Protein AF-A0A538PYP2-F1 (afdb_monomer_lite)

Radius of gyration: 33.6 Å; chains: 1; bounding box: 86×16×96 Å

pLDDT: mean 82.24, std 7.07, range [49.5, 93.62]

Foldseek 3Di:
DADDPVNLVVLVVVLVVLVVVVVVVVVVVVVVVVVVVVVVVVVVVVLVVLVVVLVVQVVVDPDPVSVVVSVVSVVVSVVVVVVVVVVVVVVVVVVVVVVVVSVVSVVVSVVSVVVSVVNVVVVVVVVVVVVVVVVVVVVVVPDDDD

Sequence (146 aa):
MTIKPRTVRALKEARTRLRDAAAAAHSTASAQSDRSARELEVEHESLEAALDAATGMLEAARSVHELDQVAAATGANRLLVDDAIERHATAAAETETAAGQLRERTRQLRTAERLVDRVERHRARRESRAEQRRTDDLVARRRPCG

Structure (mmCIF, N/CA/C/O backbone):
data_AF-A0A538PYP2-F1
#
_entry.id   AF-A0A538PYP2-F1
#
loop_
_atom_site.group_PDB
_atom_site.id
_atom_site.type_symbol
_atom_site.label_atom_id
_atom_site.label_alt_id
_atom_site.label_comp_id
_atom_site.label_asym_id
_atom_site.label_entity_id
_atom_site.label_seq_id
_atom_site.pdbx_PDB_ins_code
_atom_site.Cartn_x
_atom_site.Cartn_y
_atom_site.Cartn_z
_atom_site.occupancy
_atom_site.B_iso_or_equiv
_atom_site.auth_seq_id
_atom_site.auth_comp_id
_atom_site.auth_asym_id
_atom_site.auth_atom_id
_atom_site.pdbx_PDB_model_num
ATOM 1 N N . MET A 1 1 ? 18.165 -6.385 -38.938 1.00 49.50 1 MET A N 1
ATOM 2 C CA . MET A 1 1 ? 17.075 -5.434 -38.621 1.00 49.50 1 MET A CA 1
ATOM 3 C C . MET A 1 1 ? 17.637 -4.257 -37.819 1.00 49.50 1 MET A C 1
ATOM 5 O O . MET A 1 1 ? 18.439 -4.484 -36.921 1.00 49.50 1 MET A O 1
ATOM 9 N N . THR A 1 2 ? 17.294 -3.015 -38.167 1.00 59.44 2 THR A N 1
ATOM 10 C CA . THR A 1 2 ? 17.801 -1.780 -37.534 1.00 59.44 2 THR A CA 1
ATOM 11 C C . THR A 1 2 ? 16.716 -1.218 -36.616 1.00 59.44 2 THR A C 1
ATOM 13 O O . THR A 1 2 ? 15.652 -0.860 -37.112 1.00 59.44 2 THR A O 1
ATOM 16 N N . ILE A 1 3 ? 16.946 -1.143 -35.302 1.00 68.31 3 ILE A N 1
ATOM 17 C CA . ILE A 1 3 ? 15.977 -0.534 -34.374 1.00 68.31 3 ILE A CA 1
ATOM 18 C C . ILE A 1 3 ? 15.976 0.982 -34.605 1.00 68.31 3 ILE A C 1
ATOM 20 O O . ILE A 1 3 ? 17.033 1.613 -34.594 1.00 68.31 3 ILE A O 1
ATOM 24 N N . LYS A 1 4 ? 14.800 1.561 -34.870 1.00 79.38 4 LYS A N 1
ATOM 25 C CA . LYS A 1 4 ? 14.660 2.982 -35.222 1.00 79.38 4 LYS A CA 1
ATOM 26 C C . LYS A 1 4 ? 14.954 3.871 -33.995 1.00 79.38 4 LYS A C 1
ATOM 28 O O . LYS A 1 4 ? 14.436 3.577 -32.918 1.00 79.38 4 LYS A O 1
ATOM 33 N N . PRO A 1 5 ? 15.686 4.997 -34.132 1.00 77.38 5 PRO A N 1
ATOM 34 C CA . PRO A 1 5 ? 15.985 5.911 -33.019 1.00 77.38 5 PRO A CA 1
ATOM 35 C C . PRO A 1 5 ? 14.747 6.412 -32.258 1.00 77.38 5 PRO A C 1
ATOM 37 O O . PRO A 1 5 ? 14.777 6.527 -31.034 1.00 77.38 5 PRO A O 1
ATOM 40 N N . ARG A 1 6 ? 13.630 6.636 -32.968 1.00 80.12 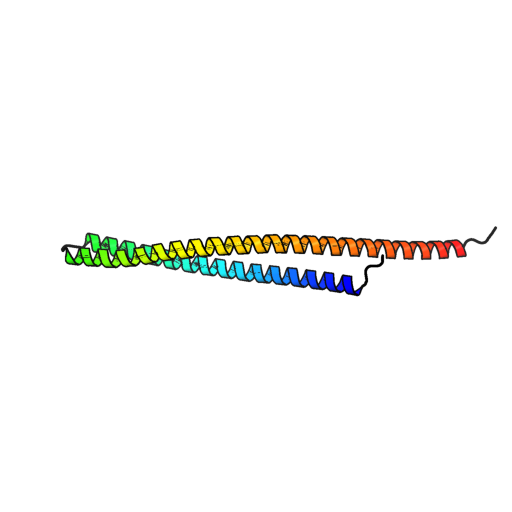6 ARG A N 1
ATOM 41 C 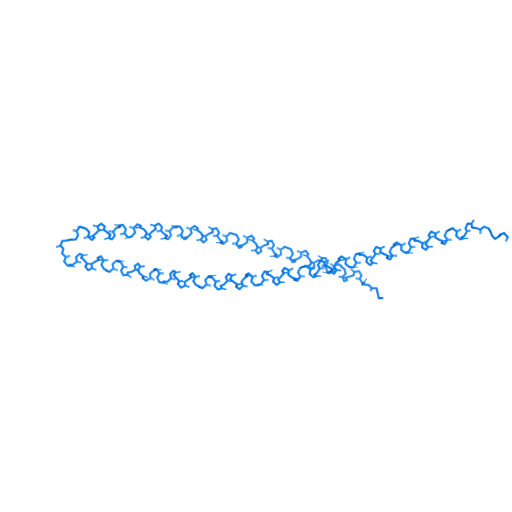CA . ARG A 1 6 ? 12.339 7.024 -32.366 1.00 80.12 6 ARG A CA 1
ATOM 42 C C . ARG A 1 6 ? 11.825 5.973 -31.377 1.00 80.12 6 ARG A C 1
ATOM 44 O O . ARG A 1 6 ? 11.334 6.331 -30.316 1.00 80.12 6 ARG A O 1
ATOM 51 N N . THR A 1 7 ? 12.000 4.689 -31.690 1.00 77.06 7 THR A N 1
ATOM 52 C CA . THR A 1 7 ? 11.600 3.573 -30.823 1.00 77.06 7 THR A CA 1
ATOM 53 C C . THR A 1 7 ? 12.431 3.537 -29.543 1.00 77.06 7 THR A C 1
ATOM 55 O O . THR A 1 7 ? 11.891 3.301 -28.473 1.00 77.06 7 THR A O 1
ATOM 58 N N . VAL A 1 8 ? 13.732 3.833 -29.629 1.00 78.19 8 VAL A N 1
ATOM 59 C CA . VAL A 1 8 ? 14.624 3.884 -28.457 1.00 78.19 8 VAL A CA 1
ATOM 60 C C . VAL A 1 8 ? 14.245 5.026 -27.519 1.00 78.19 8 VAL A C 1
ATOM 62 O O . VAL A 1 8 ? 14.174 4.832 -26.308 1.00 78.19 8 VAL A O 1
ATOM 65 N N . ARG A 1 9 ? 13.969 6.210 -28.079 1.00 81.94 9 ARG A N 1
ATOM 66 C CA . ARG A 1 9 ? 13.513 7.371 -27.309 1.00 81.94 9 ARG A CA 1
ATOM 67 C C . ARG A 1 9 ? 12.188 7.083 -26.599 1.00 81.94 9 ARG A C 1
ATOM 69 O O . ARG A 1 9 ? 12.110 7.287 -25.394 1.00 81.94 9 ARG A O 1
ATOM 76 N N . ALA A 1 10 ? 11.212 6.519 -27.313 1.00 79.62 10 ALA A N 1
ATOM 77 C CA . ALA A 1 10 ? 9.926 6.129 -26.735 1.00 79.62 10 ALA A CA 1
ATOM 78 C C . ALA A 1 10 ? 10.083 5.120 -25.580 1.00 79.62 10 ALA A C 1
ATOM 80 O O . ALA A 1 10 ? 9.398 5.226 -24.569 1.00 79.62 10 ALA A O 1
ATOM 81 N N . LEU A 1 11 ? 11.025 4.176 -25.691 1.00 79.81 11 LEU A N 1
ATOM 82 C CA . LEU A 1 11 ? 11.282 3.175 -24.651 1.00 79.81 11 LEU A CA 1
ATOM 83 C C . LEU A 1 11 ? 11.927 3.791 -23.396 1.00 79.81 11 LEU A C 1
ATOM 85 O O . LEU A 1 11 ? 11.570 3.428 -22.277 1.00 79.81 11 LEU A O 1
ATOM 89 N N . LYS A 1 12 ? 12.831 4.767 -23.566 1.00 83.12 12 LYS A N 1
ATOM 90 C CA . LYS A 1 12 ? 13.409 5.530 -22.445 1.00 83.12 12 LYS A CA 1
ATOM 91 C C . LYS A 1 12 ? 12.364 6.411 -21.759 1.00 83.12 12 LYS A C 1
ATOM 93 O O . LYS A 1 12 ? 12.305 6.412 -20.535 1.00 83.12 12 LYS A O 1
ATOM 98 N N . GLU A 1 13 ? 11.522 7.096 -22.531 1.00 85.81 13 GLU A N 1
ATOM 99 C CA . GLU A 1 13 ? 10.411 7.900 -22.002 1.00 85.81 13 GLU A CA 1
ATOM 100 C C . GLU A 1 13 ? 9.408 7.030 -21.229 1.00 85.81 13 GLU A C 1
ATOM 102 O O . GLU A 1 13 ? 9.026 7.382 -20.115 1.00 85.81 13 GLU A O 1
ATOM 107 N N . ALA A 1 14 ? 9.041 5.858 -21.759 1.00 80.12 14 ALA A N 1
ATOM 108 C CA . ALA A 1 14 ? 8.180 4.903 -21.062 1.00 80.12 14 ALA A CA 1
ATOM 109 C C . ALA A 1 14 ? 8.801 4.415 -19.741 1.00 80.12 14 ALA A C 1
ATOM 111 O O . ALA A 1 14 ? 8.108 4.344 -18.730 1.00 80.12 14 ALA A O 1
ATOM 112 N N . ARG A 1 15 ? 10.114 4.137 -19.717 1.00 82.50 15 ARG A N 1
ATOM 113 C CA . ARG A 1 15 ? 10.833 3.754 -18.491 1.00 82.50 15 ARG A CA 1
ATOM 114 C C . ARG A 1 15 ? 10.784 4.853 -17.432 1.00 82.50 15 ARG A C 1
ATOM 116 O O . ARG A 1 15 ? 10.527 4.549 -16.272 1.00 82.50 15 ARG A O 1
ATOM 123 N N . THR A 1 16 ? 11.043 6.103 -17.814 1.00 87.00 16 THR A N 1
ATOM 124 C CA . THR A 1 16 ? 10.981 7.237 -16.882 1.00 87.00 16 THR A CA 1
ATOM 125 C C . THR A 1 16 ? 9.572 7.383 -16.314 1.00 87.00 16 THR A C 1
ATOM 127 O O . THR A 1 16 ? 9.415 7.350 -15.101 1.00 87.00 16 THR A O 1
ATOM 130 N N . ARG A 1 17 ? 8.537 7.367 -17.168 1.00 84.88 17 ARG A N 1
ATOM 131 C CA . ARG A 1 17 ? 7.134 7.429 -16.720 1.00 84.88 17 ARG A CA 1
ATOM 132 C C . ARG A 1 17 ? 6.762 6.304 -15.754 1.00 84.88 17 ARG A C 1
ATOM 134 O O . ARG A 1 17 ? 6.063 6.551 -14.781 1.00 84.88 17 ARG A O 1
ATOM 141 N N . LEU A 1 18 ? 7.222 5.075 -16.005 1.00 82.31 18 LEU A N 1
ATOM 142 C CA . LEU A 1 18 ? 6.969 3.943 -15.107 1.00 82.31 18 LEU A CA 1
ATOM 143 C C . LEU A 1 18 ? 7.651 4.117 -13.744 1.00 82.31 18 LEU A C 1
ATOM 145 O O . LEU A 1 18 ? 7.070 3.735 -12.731 1.00 82.31 18 LEU A O 1
ATOM 149 N N . ARG A 1 19 ? 8.858 4.693 -13.702 1.00 84.12 19 ARG A N 1
ATOM 150 C CA . ARG A 1 19 ? 9.565 4.981 -12.445 1.00 84.12 19 ARG A CA 1
ATOM 151 C C . ARG A 1 19 ? 8.898 6.102 -11.662 1.00 84.12 19 ARG A C 1
ATOM 153 O O . ARG A 1 19 ? 8.693 5.937 -10.465 1.00 84.12 19 ARG A O 1
ATOM 160 N N . ASP A 1 20 ? 8.502 7.175 -12.335 1.00 86.88 20 ASP A N 1
ATOM 161 C CA . ASP A 1 20 ? 7.805 8.298 -11.702 1.00 86.88 20 ASP A CA 1
ATOM 162 C C . ASP A 1 20 ? 6.451 7.846 -11.139 1.00 86.88 20 ASP A C 1
ATOM 164 O O . ASP A 1 20 ? 6.121 8.136 -9.992 1.00 86.88 20 ASP A O 1
ATOM 168 N N . ALA A 1 21 ? 5.702 7.042 -11.903 1.00 81.44 21 ALA A N 1
ATOM 169 C CA . ALA A 1 21 ? 4.448 6.455 -11.442 1.00 81.44 21 ALA A CA 1
ATOM 170 C C . ALA A 1 21 ? 4.645 5.509 -10.244 1.00 81.44 21 ALA A C 1
ATOM 172 O O . ALA A 1 21 ? 3.813 5.490 -9.340 1.00 81.44 21 ALA A O 1
ATOM 173 N N . ALA A 1 22 ? 5.735 4.734 -10.215 1.00 78.12 22 ALA A N 1
ATOM 174 C CA . ALA A 1 22 ? 6.060 3.872 -9.080 1.00 78.12 22 ALA A CA 1
ATOM 175 C C . ALA A 1 22 ? 6.446 4.681 -7.830 1.00 78.12 22 ALA A C 1
ATOM 177 O O . ALA A 1 22 ? 5.984 4.360 -6.738 1.00 78.12 22 ALA A O 1
ATOM 178 N N . ALA A 1 23 ? 7.243 5.742 -7.986 1.00 82.06 23 ALA A N 1
ATOM 179 C CA . ALA A 1 23 ? 7.633 6.625 -6.888 1.00 82.06 23 ALA A CA 1
ATOM 180 C C . ALA A 1 23 ? 6.424 7.368 -6.296 1.00 82.06 23 ALA A C 1
ATOM 182 O O . ALA A 1 23 ? 6.261 7.399 -5.077 1.00 82.06 23 ALA A O 1
ATOM 183 N N . ALA A 1 24 ? 5.542 7.895 -7.152 1.00 82.88 24 ALA A N 1
ATOM 184 C CA . ALA A 1 24 ? 4.298 8.527 -6.724 1.00 82.88 24 ALA A CA 1
ATOM 185 C C . ALA A 1 24 ? 3.393 7.536 -5.977 1.00 82.88 24 ALA A C 1
ATOM 187 O O . ALA A 1 24 ? 2.955 7.828 -4.869 1.00 82.88 24 ALA A O 1
ATOM 188 N N . ALA A 1 25 ? 3.185 6.335 -6.532 1.00 77.94 25 ALA A N 1
ATOM 189 C CA . ALA A 1 25 ? 2.376 5.301 -5.889 1.00 77.94 25 ALA A CA 1
ATOM 190 C C . ALA A 1 25 ? 2.933 4.891 -4.516 1.00 77.94 25 ALA A C 1
ATOM 192 O O . ALA A 1 25 ? 2.166 4.747 -3.569 1.00 77.94 25 ALA A O 1
ATOM 193 N N . HIS A 1 26 ? 4.256 4.750 -4.390 1.00 81.00 26 HIS A N 1
ATOM 194 C CA . HIS A 1 26 ? 4.896 4.457 -3.108 1.00 81.00 26 HIS A CA 1
ATOM 195 C C . HIS A 1 26 ? 4.690 5.593 -2.101 1.00 81.00 26 HIS A C 1
ATOM 197 O O . HIS A 1 26 ? 4.301 5.340 -0.968 1.00 81.00 26 HIS A O 1
ATOM 203 N N . SER A 1 27 ? 4.914 6.848 -2.504 1.00 79.25 27 SER A N 1
ATOM 204 C CA . SER A 1 27 ? 4.729 8.004 -1.620 1.00 79.25 27 SER A CA 1
ATOM 205 C C . SER A 1 27 ? 3.286 8.129 -1.124 1.00 79.25 27 SER A C 1
ATOM 207 O O . SER A 1 27 ? 3.077 8.351 0.067 1.00 79.25 27 SER A O 1
ATOM 209 N N . THR A 1 28 ? 2.297 7.935 -2.002 1.00 80.44 28 THR A N 1
ATOM 210 C CA . THR A 1 28 ? 0.880 7.939 -1.618 1.00 80.44 28 THR A CA 1
ATOM 211 C C . THR A 1 28 ? 0.550 6.790 -0.670 1.00 80.44 28 THR A C 1
ATOM 213 O O . THR A 1 28 ? -0.109 7.022 0.338 1.00 80.44 28 THR A O 1
ATOM 216 N N . ALA A 1 29 ? 1.041 5.578 -0.951 1.00 75.56 29 ALA A N 1
ATOM 217 C CA . ALA A 1 29 ? 0.809 4.415 -0.099 1.00 75.56 29 ALA A CA 1
ATOM 218 C C . ALA A 1 29 ? 1.418 4.594 1.301 1.00 75.56 29 ALA A C 1
ATOM 220 O O . ALA A 1 29 ? 0.739 4.331 2.288 1.00 75.56 29 ALA A O 1
ATOM 221 N N . SER A 1 30 ? 2.651 5.105 1.406 1.00 75.62 30 SER A N 1
ATOM 222 C CA . SER A 1 30 ? 3.276 5.410 2.702 1.00 75.62 30 SER A CA 1
ATOM 223 C C . SER A 1 30 ? 2.483 6.465 3.478 1.00 75.62 30 SER A C 1
ATOM 225 O O . SER A 1 30 ? 2.135 6.238 4.629 1.00 75.62 30 SER A O 1
ATOM 227 N N . ALA A 1 31 ? 2.105 7.576 2.836 1.00 79.69 31 ALA A N 1
ATOM 228 C CA . ALA A 1 31 ? 1.325 8.630 3.491 1.00 79.69 31 ALA A CA 1
ATOM 229 C C . ALA A 1 31 ? -0.090 8.180 3.898 1.00 79.69 31 ALA A C 1
ATOM 231 O O . ALA A 1 31 ? -0.681 8.727 4.828 1.00 79.69 31 ALA A O 1
ATOM 232 N N . GLN A 1 32 ? -0.679 7.224 3.178 1.00 78.19 32 GLN A N 1
ATOM 233 C CA . GLN A 1 32 ? -1.949 6.614 3.562 1.00 78.19 32 GLN A CA 1
ATOM 234 C C . GLN A 1 32 ? -1.762 5.662 4.745 1.00 78.19 32 GLN A C 1
ATOM 236 O O . GLN A 1 32 ? -2.506 5.777 5.708 1.00 78.19 32 GLN A O 1
ATOM 241 N N . SER A 1 33 ? -0.726 4.818 4.722 1.00 74.81 33 SER A N 1
ATOM 242 C CA . SER A 1 33 ? -0.380 3.926 5.833 1.00 74.81 33 SER A CA 1
ATOM 243 C C . SER A 1 33 ? -0.143 4.692 7.135 1.00 74.81 33 SER A C 1
ATOM 245 O O . SER A 1 33 ? -0.674 4.303 8.168 1.00 74.81 33 SER A O 1
ATOM 247 N N . ASP A 1 34 ? 0.604 5.799 7.089 1.00 79.44 34 ASP A N 1
ATOM 248 C CA . ASP A 1 34 ? 0.885 6.616 8.276 1.00 79.44 34 ASP A CA 1
ATOM 249 C C . ASP A 1 34 ? -0.382 7.274 8.841 1.00 79.44 34 ASP A C 1
ATOM 251 O O . ASP A 1 34 ? -0.528 7.406 10.054 1.00 79.44 34 ASP A O 1
ATOM 255 N N . ARG A 1 35 ? -1.307 7.702 7.969 1.00 81.94 35 ARG A N 1
ATOM 256 C CA . ARG A 1 35 ? -2.597 8.267 8.394 1.00 81.94 35 ARG A CA 1
ATOM 257 C C . ARG A 1 35 ? -3.485 7.205 9.023 1.00 81.94 35 ARG A C 1
ATOM 259 O O . ARG A 1 35 ? -3.951 7.414 10.134 1.00 81.94 35 ARG A O 1
ATOM 266 N N . SER A 1 36 ? -3.639 6.061 8.362 1.00 77.81 36 SER A N 1
ATOM 267 C CA . SER A 1 36 ? -4.443 4.954 8.877 1.00 77.81 36 SER A CA 1
ATOM 268 C C . SER A 1 36 ? -3.894 4.405 10.194 1.00 77.81 36 SER A C 1
ATOM 270 O O . SER A 1 36 ? -4.674 4.068 11.073 1.00 77.81 36 SER A O 1
ATOM 272 N N . ALA A 1 37 ? -2.569 4.367 10.376 1.00 76.31 37 ALA A N 1
ATOM 273 C CA . ALA A 1 37 ? -1.964 3.970 11.647 1.00 76.31 37 ALA A CA 1
ATOM 274 C C . ALA A 1 37 ? -2.350 4.919 12.795 1.00 76.31 37 ALA A C 1
ATOM 276 O O . ALA A 1 37 ? -2.698 4.454 13.874 1.00 76.31 37 ALA A O 1
ATOM 277 N N . ARG A 1 38 ? -2.344 6.237 12.551 1.00 82.69 38 ARG A N 1
ATOM 278 C CA . ARG A 1 38 ? -2.764 7.236 13.549 1.00 82.69 38 ARG A CA 1
ATOM 279 C C . ARG A 1 38 ? -4.260 7.189 13.831 1.00 82.69 38 ARG A C 1
ATOM 281 O O . ARG A 1 38 ? -4.661 7.316 14.977 1.00 82.69 38 ARG A O 1
ATOM 288 N N . GLU A 1 39 ? -5.079 7.038 12.794 1.00 82.19 39 GLU A N 1
ATOM 289 C CA . GLU A 1 39 ? -6.532 6.896 12.943 1.00 82.19 39 GLU A CA 1
ATOM 290 C C . GLU A 1 39 ? -6.867 5.673 13.807 1.00 82.19 39 GLU A C 1
ATOM 292 O O . GLU A 1 39 ? -7.675 5.780 14.723 1.00 82.19 39 GLU A O 1
ATOM 297 N N . LEU A 1 40 ? -6.171 4.553 13.588 1.00 82.12 40 LEU A N 1
ATOM 298 C CA . LEU A 1 40 ? -6.342 3.329 14.369 1.00 82.12 40 LEU A CA 1
ATOM 299 C C . LEU A 1 40 ? -5.883 3.480 15.826 1.00 82.12 40 LEU A C 1
ATOM 301 O O . LEU A 1 40 ? -6.543 2.965 16.722 1.00 82.12 40 LEU A O 1
ATOM 305 N N . GLU A 1 41 ? -4.782 4.190 16.076 1.00 83.12 41 GLU A N 1
ATOM 306 C CA . GLU A 1 41 ? -4.316 4.495 17.436 1.00 83.12 41 GLU A CA 1
ATOM 307 C C . GLU A 1 41 ? -5.351 5.337 18.202 1.00 83.12 41 GLU A C 1
ATOM 309 O O . GLU A 1 41 ? -5.723 4.991 19.320 1.00 83.12 41 GLU A O 1
ATOM 314 N N . VAL A 1 42 ? -5.914 6.367 17.560 1.00 87.19 42 VAL A N 1
ATOM 315 C CA . VAL A 1 42 ? -6.974 7.207 18.145 1.00 87.19 42 VAL A CA 1
ATOM 316 C C . VAL A 1 42 ? -8.259 6.412 18.405 1.00 87.19 42 VAL A C 1
ATOM 318 O O . VAL A 1 42 ? -8.880 6.567 19.457 1.00 87.19 42 VAL A O 1
ATOM 321 N N . GLU A 1 43 ? -8.678 5.560 17.465 1.00 83.56 43 GLU A N 1
ATOM 322 C CA . GLU A 1 43 ? -9.849 4.694 17.654 1.00 83.56 43 GLU A CA 1
ATOM 323 C C . GLU A 1 43 ? -9.631 3.699 18.803 1.00 83.56 43 GLU A C 1
ATOM 325 O O . GLU A 1 43 ? -10.540 3.487 19.606 1.00 83.56 43 GLU A O 1
ATOM 330 N N . HIS A 1 44 ? -8.424 3.138 18.925 1.00 84.75 44 HIS A N 1
ATOM 331 C CA . HIS A 1 44 ? -8.060 2.230 20.011 1.00 84.75 44 HIS A CA 1
ATOM 332 C C . HIS A 1 44 ? -8.124 2.921 21.376 1.00 84.75 44 HIS A C 1
ATOM 334 O O . HIS A 1 44 ? -8.812 2.430 22.269 1.00 84.75 44 HIS A O 1
ATOM 340 N N . GLU A 1 45 ? -7.489 4.088 21.521 1.00 88.31 45 GLU A N 1
ATOM 341 C CA . GLU A 1 45 ? -7.541 4.888 22.752 1.00 88.31 45 GLU A CA 1
ATOM 342 C C . GLU A 1 45 ? -8.985 5.249 23.131 1.00 88.31 45 GLU A C 1
ATOM 344 O O . GLU A 1 45 ? -9.383 5.153 24.295 1.00 88.31 45 GLU A O 1
ATOM 349 N N . SER A 1 46 ? -9.807 5.625 22.145 1.00 86.38 46 SER A N 1
ATOM 350 C CA . SER A 1 46 ? -11.221 5.929 22.373 1.00 86.38 46 SER A CA 1
ATOM 351 C C . SER A 1 46 ? -12.008 4.708 22.853 1.00 86.38 46 SER A C 1
ATOM 353 O O . SER A 1 46 ? -12.931 4.856 23.658 1.00 86.38 46 SER A O 1
ATOM 355 N N . LEU A 1 47 ? -11.693 3.517 22.342 1.00 85.38 47 LEU A N 1
ATOM 356 C CA . LEU A 1 47 ? -12.390 2.284 22.692 1.00 85.38 47 LEU A CA 1
ATOM 357 C C . LEU A 1 47 ? -11.974 1.781 24.078 1.00 85.38 47 LEU A C 1
ATOM 359 O O . LEU A 1 47 ? -12.838 1.379 24.855 1.00 85.38 47 LEU A O 1
ATOM 363 N N . GLU A 1 48 ? -10.689 1.883 24.420 1.00 89.00 48 GLU A N 1
ATOM 364 C CA . GLU A 1 48 ? -10.186 1.623 25.774 1.00 89.00 48 GLU A CA 1
ATOM 365 C C . GLU A 1 48 ? -10.843 2.554 26.795 1.00 89.00 48 GLU A C 1
ATOM 367 O O . GLU A 1 48 ? -11.436 2.080 27.763 1.00 89.00 48 GLU A O 1
ATOM 372 N N . ALA A 1 49 ? -10.862 3.865 26.533 1.00 88.94 49 ALA A N 1
ATOM 373 C CA . ALA A 1 49 ? -11.512 4.831 27.418 1.00 88.94 49 ALA A CA 1
ATOM 374 C C . ALA A 1 49 ? -13.012 4.538 27.605 1.00 88.94 49 ALA A C 1
ATOM 376 O O . ALA A 1 49 ? -13.552 4.685 28.705 1.00 88.94 49 ALA A O 1
ATOM 377 N N . ALA A 1 50 ? -13.701 4.100 26.546 1.00 86.25 50 ALA 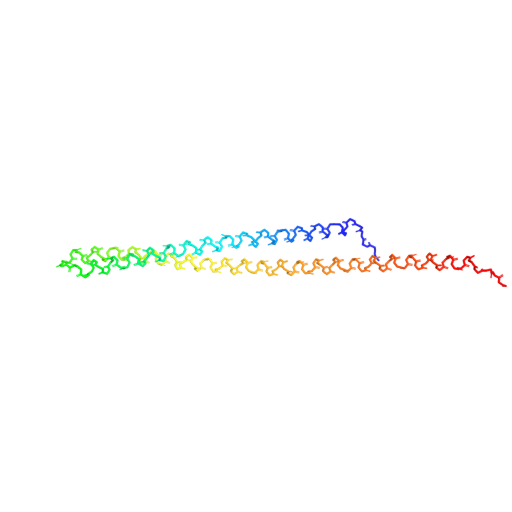A N 1
ATOM 378 C CA . ALA A 1 50 ? -15.107 3.720 26.623 1.00 86.25 50 ALA A CA 1
ATOM 379 C C . ALA A 1 50 ? -15.329 2.432 27.439 1.00 86.25 50 ALA A C 1
ATOM 381 O O . ALA A 1 50 ? -16.326 2.334 28.159 1.00 86.25 50 ALA A O 1
ATOM 382 N N . LEU A 1 51 ? -14.418 1.455 27.354 1.00 86.62 51 LEU A N 1
ATOM 383 C CA . LEU A 1 51 ? -14.459 0.231 28.161 1.00 86.62 51 LEU A CA 1
ATOM 384 C C . LEU A 1 51 ? -14.163 0.510 29.638 1.00 86.62 51 LEU A C 1
ATOM 386 O O . LEU A 1 51 ? -14.871 -0.011 30.502 1.00 86.62 51 LEU A O 1
ATOM 390 N N . ASP A 1 52 ? -13.188 1.365 29.934 1.00 90.88 52 ASP A N 1
ATOM 391 C CA . ASP A 1 52 ? -12.876 1.790 31.300 1.00 90.88 52 ASP A CA 1
ATOM 392 C C . ASP A 1 52 ? -14.060 2.536 31.925 1.00 90.88 52 ASP A C 1
ATOM 394 O O . ASP A 1 52 ? -14.476 2.235 33.047 1.00 90.88 52 ASP A O 1
ATOM 398 N N . ALA A 1 53 ? -14.676 3.454 31.173 1.00 86.94 53 ALA A N 1
ATOM 399 C CA . ALA A 1 53 ? -15.874 4.162 31.611 1.00 86.94 53 ALA A CA 1
ATOM 400 C C . ALA A 1 53 ? -17.046 3.201 31.866 1.00 86.94 53 ALA A C 1
ATOM 402 O O . ALA A 1 53 ? -17.703 3.292 32.904 1.00 86.94 53 ALA A O 1
ATOM 403 N N . ALA A 1 54 ? -17.286 2.247 30.960 1.00 85.81 54 ALA A N 1
ATOM 404 C CA . ALA A 1 54 ? -18.324 1.234 31.137 1.00 85.81 54 ALA A CA 1
ATOM 405 C C . ALA A 1 54 ? -18.059 0.347 32.364 1.00 85.81 54 ALA A C 1
ATOM 407 O O . ALA A 1 54 ? -18.996 0.024 33.094 1.00 85.81 54 ALA A O 1
ATOM 408 N N . THR A 1 55 ? -16.796 0.002 32.624 1.00 89.44 55 THR A N 1
ATOM 409 C CA . THR A 1 55 ? -16.381 -0.768 33.805 1.00 89.44 55 THR A CA 1
ATOM 410 C C . THR A 1 55 ? -16.654 0.017 35.085 1.00 89.44 55 THR A C 1
ATOM 412 O O . THR A 1 55 ? -17.318 -0.496 35.984 1.00 89.44 55 THR A O 1
ATOM 415 N N . GLY A 1 56 ? -16.258 1.292 35.140 1.00 88.69 56 GLY A N 1
ATOM 416 C CA . GLY A 1 56 ? -16.544 2.158 36.287 1.00 88.69 56 GLY A CA 1
ATOM 417 C C . GLY A 1 56 ? -18.045 2.354 36.533 1.00 88.69 56 GLY A C 1
ATOM 418 O O . GLY A 1 56 ? -18.501 2.320 37.676 1.00 88.69 56 GLY A O 1
ATOM 419 N N . MET A 1 57 ? -18.843 2.498 35.469 1.00 86.44 57 MET A N 1
ATOM 420 C CA . MET A 1 57 ? -20.305 2.566 35.580 1.00 86.44 57 MET A CA 1
ATOM 421 C C . MET A 1 57 ? -20.909 1.253 36.093 1.00 86.44 57 MET A C 1
ATOM 423 O O . MET A 1 57 ? -21.824 1.288 36.914 1.00 86.44 57 MET A O 1
ATOM 427 N N . LEU A 1 58 ? -20.395 0.105 35.643 1.00 88.94 58 LEU A N 1
ATOM 428 C CA . LEU A 1 58 ? -20.836 -1.213 36.097 1.00 88.94 58 LEU A CA 1
ATOM 429 C C . LEU A 1 58 ? -20.554 -1.413 37.594 1.00 88.94 58 LEU A C 1
ATOM 431 O O . LEU A 1 58 ? -21.417 -1.900 38.322 1.00 88.94 58 LEU A O 1
ATOM 435 N N . GLU A 1 59 ? -19.373 -1.012 38.065 1.00 90.56 59 GLU A N 1
ATOM 436 C CA . GLU A 1 59 ? -18.989 -1.093 39.481 1.00 90.56 59 GLU A CA 1
ATOM 437 C C . GLU A 1 59 ? -19.840 -0.179 40.377 1.00 90.56 59 GLU A C 1
ATOM 439 O O . GLU A 1 59 ? -20.150 -0.525 41.523 1.00 90.56 59 GLU A O 1
ATOM 444 N N . ALA A 1 60 ? -20.231 0.986 39.856 1.00 89.31 60 ALA A N 1
ATOM 445 C CA . ALA A 1 60 ? -21.057 1.957 40.564 1.00 89.31 60 ALA A CA 1
ATOM 446 C C . ALA A 1 60 ? -22.559 1.626 40.535 1.00 89.31 60 ALA A C 1
ATOM 448 O O . ALA A 1 60 ? -23.297 2.144 41.376 1.00 89.31 60 ALA A O 1
ATOM 449 N N . ALA A 1 61 ? -23.015 0.780 39.605 1.00 88.25 61 ALA A N 1
ATOM 450 C CA . ALA A 1 61 ? -24.428 0.483 39.409 1.00 88.25 61 ALA A CA 1
ATOM 451 C C . ALA A 1 61 ? -25.060 -0.141 40.665 1.00 88.25 61 ALA A C 1
ATOM 453 O O . ALA A 1 61 ? -24.603 -1.146 41.217 1.00 88.25 61 ALA A O 1
ATOM 454 N N . ARG A 1 62 ? -26.157 0.463 41.125 1.00 93.62 62 ARG A N 1
ATOM 455 C CA . ARG A 1 62 ? -26.967 0.007 42.265 1.00 93.62 62 ARG A CA 1
ATOM 456 C C . ARG A 1 62 ? -28.376 -0.400 41.852 1.00 93.62 62 ARG A C 1
ATOM 458 O O . ARG A 1 62 ? -29.114 -0.940 42.674 1.00 93.62 62 ARG A O 1
ATOM 465 N N . SER A 1 63 ? -28.752 -0.158 40.601 1.00 93.44 63 SER A N 1
ATOM 466 C CA . SER A 1 63 ? -30.085 -0.430 40.077 1.00 93.44 63 SER A CA 1
ATOM 467 C C . SER A 1 63 ? -30.051 -1.128 38.719 1.00 93.44 63 SER A C 1
ATOM 469 O O . SER A 1 63 ? -29.109 -0.997 37.942 1.00 93.44 63 SER A O 1
ATOM 471 N N . VAL A 1 64 ? -31.135 -1.843 38.410 1.00 87.94 64 VAL A N 1
ATOM 472 C CA . VAL A 1 64 ? -31.330 -2.490 37.101 1.00 87.94 64 VAL A CA 1
ATOM 473 C C . VAL A 1 64 ? -31.337 -1.458 35.969 1.00 87.94 64 VAL A C 1
ATOM 475 O O . VAL A 1 64 ? -30.780 -1.708 34.910 1.00 87.94 64 VAL A O 1
ATOM 478 N N . HIS A 1 65 ? -31.882 -0.264 36.217 1.00 90.44 65 HIS A N 1
ATOM 479 C CA . HIS A 1 65 ? -31.893 0.815 35.232 1.00 90.44 65 HIS A CA 1
ATOM 480 C C . HIS A 1 65 ? -30.481 1.290 34.852 1.00 90.44 65 HIS A C 1
ATOM 482 O O . HIS A 1 65 ? -30.214 1.545 33.682 1.00 90.44 65 HIS A O 1
ATOM 488 N N . GLU A 1 66 ? -29.563 1.384 35.816 1.00 86.38 66 GLU A N 1
ATOM 489 C CA . GLU A 1 66 ? -28.161 1.737 35.548 1.00 86.38 66 GLU A CA 1
ATOM 490 C C . GLU A 1 66 ? -27.437 0.623 34.777 1.00 86.38 66 GLU A C 1
ATOM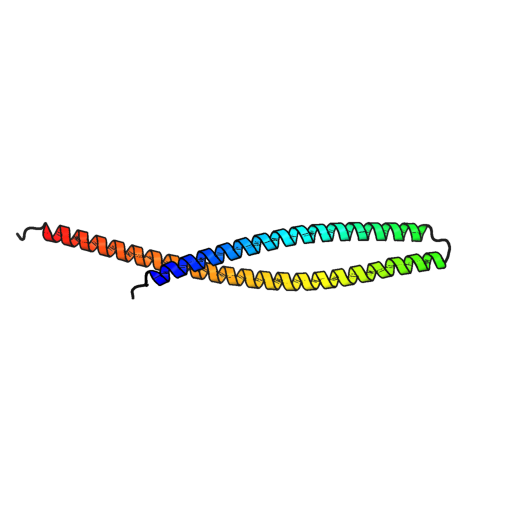 492 O O . GLU A 1 66 ? -26.655 0.913 33.874 1.00 86.38 66 GLU A O 1
ATOM 497 N N . LEU A 1 67 ? -27.746 -0.648 35.063 1.00 85.75 67 LEU A N 1
ATOM 498 C CA . LEU A 1 67 ? -27.222 -1.784 34.296 1.00 85.75 67 LEU A CA 1
ATOM 499 C C . LEU A 1 67 ? -27.708 -1.767 32.836 1.00 85.75 67 LEU A C 1
ATOM 501 O O . LEU A 1 67 ? -26.912 -2.021 31.932 1.00 85.75 67 LEU A O 1
ATOM 505 N N . ASP A 1 68 ? -28.971 -1.406 32.590 1.00 88.94 68 ASP A N 1
ATOM 506 C CA . ASP A 1 68 ? -29.512 -1.258 31.232 1.00 88.94 68 ASP A CA 1
ATOM 507 C C . ASP A 1 68 ? -28.812 -0.131 30.454 1.00 88.94 68 ASP A C 1
ATOM 509 O O . ASP A 1 68 ? -28.544 -0.270 29.259 1.00 88.94 68 ASP A O 1
ATOM 513 N N . GLN A 1 69 ? -28.456 0.973 31.122 1.00 86.50 69 GLN A N 1
ATOM 514 C CA . GLN A 1 69 ? -27.694 2.059 30.495 1.00 86.50 69 GLN A CA 1
ATOM 515 C C . GLN A 1 69 ? -26.277 1.614 30.098 1.00 86.50 69 GLN A C 1
ATOM 517 O O . GLN A 1 69 ? -25.826 1.923 28.992 1.00 86.50 69 GLN A O 1
ATOM 522 N N . VAL A 1 70 ? -25.592 0.840 30.949 1.00 87.25 70 VAL A N 1
ATOM 523 C CA . VAL A 1 70 ? -24.276 0.254 30.627 1.00 87.25 70 VAL A CA 1
ATOM 524 C C . VAL A 1 70 ? -24.386 -0.736 29.464 1.00 87.25 70 VAL A C 1
ATOM 526 O O . VAL A 1 70 ? -23.552 -0.724 28.555 1.00 87.25 70 VAL A O 1
ATOM 529 N N . ALA A 1 71 ? -25.435 -1.563 29.440 1.00 86.12 71 ALA A N 1
ATOM 530 C CA . ALA A 1 71 ? -25.694 -2.497 28.346 1.00 86.12 71 ALA A CA 1
ATOM 531 C C . ALA A 1 71 ? -25.945 -1.772 27.010 1.00 86.12 71 ALA A C 1
ATOM 533 O O . ALA A 1 71 ? -25.423 -2.185 25.975 1.00 86.12 71 ALA A O 1
ATOM 534 N N . ALA A 1 72 ? -26.687 -0.661 27.022 1.00 85.44 72 ALA A N 1
ATOM 535 C CA . ALA A 1 72 ? -26.914 0.154 25.830 1.00 85.44 72 ALA A CA 1
ATOM 536 C C . ALA A 1 72 ? -25.616 0.806 25.315 1.00 85.44 72 ALA A C 1
ATOM 538 O O . ALA A 1 72 ? -25.328 0.744 24.118 1.00 85.44 72 ALA A O 1
ATOM 539 N N . ALA A 1 73 ? -24.805 1.377 26.213 1.00 80.31 73 ALA A N 1
ATOM 540 C CA . ALA A 1 73 ? -23.529 2.004 25.863 1.00 80.31 73 ALA A CA 1
ATOM 541 C C . ALA A 1 73 ? -22.516 0.993 25.293 1.00 80.31 73 ALA A C 1
ATOM 543 O O . ALA A 1 73 ? -21.897 1.231 24.257 1.00 80.31 73 ALA A O 1
ATOM 544 N N . THR A 1 74 ? -22.389 -0.179 25.919 1.00 83.06 74 THR A N 1
ATOM 545 C CA . THR A 1 74 ? -21.508 -1.258 25.435 1.00 83.06 74 THR A CA 1
ATOM 546 C C . THR A 1 74 ? -22.022 -1.912 24.150 1.00 83.06 74 THR A C 1
ATOM 548 O O . THR A 1 74 ? -21.222 -2.325 23.307 1.00 83.06 74 THR A O 1
ATOM 551 N N . GLY A 1 75 ? -23.343 -1.962 23.951 1.00 82.19 75 GLY A N 1
ATOM 552 C CA . GLY A 1 75 ? -23.965 -2.431 22.713 1.00 82.19 75 GLY A CA 1
ATOM 553 C C . GLY A 1 75 ? -23.594 -1.579 21.497 1.00 82.19 75 GLY A C 1
ATOM 554 O O . GLY A 1 75 ? -23.274 -2.131 20.446 1.00 82.19 75 GLY A O 1
ATOM 555 N N . ALA A 1 76 ? -23.556 -0.251 21.646 1.00 79.25 76 ALA A N 1
ATOM 556 C CA . ALA A 1 76 ? -23.106 0.651 20.584 1.00 79.25 76 ALA A CA 1
ATOM 557 C C . ALA A 1 76 ? -21.634 0.406 20.201 1.00 79.25 76 ALA A C 1
ATOM 559 O O . ALA A 1 76 ? -21.302 0.367 19.018 1.00 79.25 76 ALA A O 1
ATOM 560 N N . ASN A 1 77 ? -20.768 0.150 21.186 1.00 77.62 77 ASN A N 1
ATOM 561 C CA . ASN A 1 77 ? -19.353 -0.142 20.939 1.00 77.62 77 ASN A CA 1
ATOM 562 C C . ASN A 1 77 ? -19.137 -1.480 20.218 1.00 77.62 77 ASN A C 1
ATOM 564 O O . ASN A 1 77 ? -18.232 -1.579 19.396 1.00 77.62 77 ASN A O 1
ATOM 568 N N . ARG A 1 78 ? -19.981 -2.497 20.452 1.00 80.12 78 ARG A N 1
ATOM 569 C CA . ARG A 1 78 ? -19.923 -3.752 19.676 1.00 80.12 78 ARG A CA 1
ATOM 570 C C . ARG A 1 78 ? -20.157 -3.525 18.187 1.00 80.12 78 ARG A C 1
ATOM 572 O O . ARG A 1 78 ? -19.409 -4.060 17.381 1.00 80.12 78 ARG A O 1
ATOM 579 N N . LEU A 1 79 ? -21.141 -2.698 17.832 1.00 81.75 79 LEU A N 1
ATOM 580 C CA . LEU A 1 79 ? -21.415 -2.370 16.430 1.00 81.75 79 LEU A CA 1
ATOM 581 C C . LEU A 1 79 ? -20.225 -1.661 15.770 1.00 81.75 79 LEU A C 1
ATOM 583 O O . LEU A 1 79 ? -19.920 -1.935 14.614 1.00 81.75 79 LEU A O 1
ATOM 587 N N . LEU A 1 80 ? -19.535 -0.785 16.508 1.00 80.12 80 LEU A N 1
ATOM 588 C CA . LEU A 1 80 ? -18.325 -0.117 16.021 1.00 80.12 80 LEU A CA 1
ATOM 589 C C . LEU A 1 80 ? -17.168 -1.102 15.800 1.00 80.12 80 LEU A C 1
ATOM 591 O O . LEU A 1 80 ? -16.451 -0.977 14.812 1.00 80.12 80 LEU A O 1
ATOM 595 N N . VAL A 1 81 ? -17.003 -2.095 16.681 1.00 81.75 81 VAL A N 1
ATOM 596 C CA . VAL A 1 81 ? -15.998 -3.160 16.514 1.00 81.75 81 VAL A CA 1
ATOM 597 C C . VAL A 1 81 ? -16.311 -4.030 15.299 1.00 81.75 81 VAL A C 1
ATOM 599 O O . VAL A 1 81 ? -15.410 -4.312 14.512 1.00 81.75 81 VAL A O 1
ATOM 602 N N . ASP A 1 82 ? -17.568 -4.432 15.119 1.00 82.25 82 ASP A N 1
ATOM 603 C CA . ASP A 1 82 ? -17.976 -5.260 13.981 1.00 82.25 82 ASP A CA 1
ATOM 604 C C . ASP A 1 82 ? -17.752 -4.527 12.645 1.00 82.25 82 ASP A C 1
ATOM 606 O O . ASP A 1 82 ? -17.186 -5.098 11.711 1.00 82.25 82 ASP A O 1
ATOM 610 N N . ASP A 1 83 ? -18.100 -3.238 12.577 1.00 83.50 83 ASP A N 1
ATOM 611 C CA . ASP A 1 83 ? -17.820 -2.382 11.417 1.00 83.50 83 ASP A CA 1
ATOM 612 C C . ASP A 1 83 ? -16.304 -2.226 11.186 1.00 83.50 83 ASP A C 1
ATOM 614 O O . ASP A 1 83 ? -15.818 -2.378 10.066 1.00 83.50 83 ASP A O 1
ATOM 618 N N . ALA A 1 84 ? -15.508 -2.028 12.243 1.00 77.50 84 ALA A N 1
ATOM 619 C CA . ALA A 1 84 ? -14.049 -1.972 12.126 1.00 77.50 84 ALA A CA 1
ATOM 620 C C . ALA A 1 84 ? -13.448 -3.281 11.575 1.00 77.50 84 ALA A C 1
ATOM 622 O O . ALA A 1 84 ? -12.539 -3.238 10.740 1.00 77.50 84 ALA A O 1
ATOM 623 N N . ILE A 1 85 ? -13.973 -4.445 11.978 1.00 81.00 85 ILE A N 1
ATOM 624 C CA . ILE A 1 85 ? -13.570 -5.755 11.442 1.00 81.00 85 ILE A CA 1
ATOM 625 C C . ILE A 1 85 ? -13.895 -5.852 9.945 1.00 81.00 85 ILE A C 1
ATOM 627 O O . ILE A 1 85 ? -13.047 -6.294 9.161 1.00 81.00 85 ILE A O 1
ATOM 631 N N . GLU A 1 86 ? -15.086 -5.422 9.526 1.00 84.12 86 GLU A N 1
ATOM 632 C CA . GLU A 1 86 ? -15.501 -5.436 8.117 1.00 84.12 86 GLU A CA 1
ATOM 633 C C . GLU A 1 86 ? -14.649 -4.487 7.259 1.00 84.12 86 GLU A C 1
ATOM 635 O O . GLU A 1 86 ? -14.153 -4.869 6.188 1.00 84.12 86 GLU A O 1
ATOM 640 N N . ARG A 1 87 ? -14.388 -3.271 7.755 1.00 78.00 87 ARG A N 1
ATOM 641 C CA . ARG A 1 87 ? -13.479 -2.316 7.107 1.00 78.00 87 ARG A CA 1
ATOM 642 C C . ARG A 1 87 ? -12.065 -2.879 6.995 1.00 78.00 87 ARG A C 1
ATOM 644 O O . ARG A 1 87 ? -11.451 -2.760 5.935 1.00 78.00 87 ARG A O 1
ATOM 651 N N . HIS A 1 88 ? -11.558 -3.539 8.038 1.00 80.44 88 HIS A N 1
ATOM 652 C CA . HIS A 1 88 ? -10.244 -4.180 8.008 1.00 80.44 88 HIS A CA 1
ATOM 653 C C . HIS A 1 88 ? -10.184 -5.316 6.975 1.00 80.44 88 HIS A C 1
ATOM 655 O O . HIS A 1 88 ? -9.218 -5.409 6.216 1.00 80.44 88 HIS A O 1
ATOM 661 N N . ALA A 1 89 ? -11.217 -6.159 6.889 1.00 78.94 89 ALA A N 1
ATOM 662 C CA . ALA A 1 89 ? -11.294 -7.213 5.877 1.00 78.94 89 ALA A CA 1
ATOM 663 C C . ALA A 1 89 ? -11.300 -6.639 4.448 1.00 78.94 89 ALA A C 1
ATOM 665 O O . ALA A 1 89 ? -10.596 -7.143 3.568 1.00 78.94 89 ALA A O 1
ATOM 666 N N . THR A 1 90 ? -12.032 -5.544 4.232 1.00 80.88 90 THR A N 1
ATOM 667 C CA . THR A 1 90 ? -12.064 -4.825 2.950 1.00 80.88 90 THR A CA 1
ATOM 668 C C . THR A 1 90 ? -10.692 -4.240 2.609 1.00 80.88 90 THR A C 1
ATOM 670 O O . THR A 1 90 ? -10.168 -4.478 1.519 1.00 80.88 90 THR A O 1
ATOM 673 N N . ALA A 1 91 ? -10.048 -3.560 3.562 1.00 75.25 91 ALA A N 1
ATOM 674 C CA . ALA A 1 91 ? -8.707 -3.006 3.391 1.00 75.25 91 ALA A CA 1
ATOM 675 C C . ALA A 1 91 ? -7.655 -4.097 3.103 1.00 75.25 91 ALA A C 1
ATOM 677 O O . ALA A 1 91 ? -6.768 -3.914 2.264 1.00 75.25 91 ALA A O 1
ATOM 678 N N . ALA A 1 92 ? -7.762 -5.269 3.736 1.00 76.50 92 ALA A N 1
ATOM 679 C CA . ALA A 1 92 ? -6.898 -6.414 3.451 1.00 76.50 92 ALA A CA 1
ATOM 680 C C . ALA A 1 92 ? -7.048 -6.904 1.995 1.00 76.50 92 ALA A C 1
ATOM 682 O O . ALA A 1 92 ? -6.051 -7.144 1.311 1.00 76.50 92 ALA A O 1
ATOM 683 N N . ALA A 1 93 ? -8.276 -6.977 1.474 1.00 80.12 93 ALA A N 1
ATOM 684 C CA . ALA A 1 93 ? -8.522 -7.357 0.081 1.00 80.12 93 ALA A CA 1
ATOM 685 C C . ALA A 1 93 ? -7.993 -6.308 -0.923 1.00 80.12 93 ALA A C 1
ATOM 687 O O . ALA A 1 93 ? -7.405 -6.649 -1.960 1.00 80.12 93 ALA A O 1
ATOM 688 N N . GLU A 1 94 ? -8.158 -5.019 -0.615 1.00 79.94 94 GLU A N 1
ATOM 689 C CA . GLU A 1 94 ? -7.639 -3.921 -1.436 1.00 79.94 94 GLU A CA 1
ATOM 690 C C . GLU A 1 94 ? -6.106 -3.903 -1.466 1.00 79.94 94 GLU A C 1
ATOM 692 O O . GLU A 1 94 ? -5.501 -3.765 -2.535 1.00 79.94 94 GLU A O 1
ATOM 697 N N . THR A 1 95 ? -5.460 -4.099 -0.313 1.00 78.44 95 THR A N 1
ATOM 698 C CA . THR A 1 95 ? -3.994 -4.150 -0.210 1.00 78.44 95 THR A CA 1
ATOM 699 C C . THR A 1 95 ? -3.409 -5.355 -0.945 1.00 78.44 95 THR A C 1
ATOM 701 O O . THR A 1 95 ? -2.396 -5.207 -1.635 1.00 78.44 95 THR A O 1
ATOM 704 N N . GLU A 1 96 ? -4.057 -6.522 -0.900 1.00 78.56 96 GLU A N 1
ATOM 705 C CA . GLU A 1 96 ? -3.648 -7.687 -1.693 1.00 78.56 96 GLU A CA 1
ATOM 706 C C . GLU A 1 96 ? -3.752 -7.411 -3.202 1.00 78.56 96 GLU A C 1
ATOM 708 O O . GLU A 1 96 ? -2.813 -7.683 -3.964 1.00 78.56 96 GLU A O 1
ATOM 713 N N . THR A 1 97 ? -4.849 -6.782 -3.633 1.00 81.75 97 THR A N 1
ATOM 714 C CA . THR A 1 97 ? -5.050 -6.366 -5.028 1.00 81.75 97 THR A CA 1
ATOM 715 C C . THR A 1 97 ? -3.969 -5.376 -5.472 1.00 81.75 97 THR A C 1
ATOM 717 O O . THR A 1 97 ? -3.345 -5.553 -6.527 1.00 81.75 97 THR A O 1
ATOM 720 N N . ALA A 1 98 ? -3.683 -4.362 -4.653 1.00 77.12 98 ALA A N 1
ATOM 721 C CA . ALA A 1 98 ? -2.643 -3.371 -4.913 1.00 77.12 98 ALA A CA 1
ATOM 722 C C . ALA A 1 98 ? -1.243 -4.009 -4.976 1.00 77.12 98 ALA A C 1
ATOM 724 O O . ALA A 1 98 ? -0.459 -3.707 -5.884 1.00 77.12 98 ALA A O 1
ATOM 725 N N . ALA A 1 99 ? -0.937 -4.952 -4.079 1.00 76.38 99 ALA A N 1
ATOM 726 C CA . ALA A 1 99 ? 0.312 -5.709 -4.100 1.00 76.38 99 ALA A CA 1
ATOM 727 C C . ALA A 1 99 ? 0.447 -6.546 -5.385 1.00 76.38 99 ALA A C 1
ATOM 729 O O . ALA A 1 99 ? 1.528 -6.599 -5.985 1.00 76.38 99 ALA A O 1
ATOM 730 N N . GLY A 1 100 ? -0.645 -7.158 -5.854 1.00 81.44 100 GLY A N 1
ATOM 731 C CA . GLY A 1 100 ? -0.706 -7.850 -7.142 1.00 81.44 100 GLY A CA 1
ATOM 732 C C . GLY A 1 100 ? -0.364 -6.930 -8.318 1.00 81.44 100 GLY A C 1
ATOM 733 O O . GLY A 1 100 ? 0.521 -7.245 -9.121 1.00 81.44 100 GLY A O 1
ATOM 734 N N . GLN A 1 101 ? -0.987 -5.751 -8.374 1.00 81.56 101 GLN A N 1
ATOM 735 C CA . GLN A 1 101 ? -0.709 -4.743 -9.402 1.00 81.56 101 GLN A CA 1
ATOM 736 C C . GLN A 1 101 ? 0.745 -4.249 -9.358 1.00 81.56 101 GLN A C 1
ATOM 738 O O . GLN A 1 101 ? 1.377 -4.083 -10.406 1.00 81.56 101 GLN A O 1
ATOM 743 N N . LEU A 1 102 ? 1.315 -4.053 -8.164 1.00 81.81 102 LEU A N 1
ATOM 744 C CA . LEU A 1 102 ? 2.705 -3.625 -7.997 1.00 81.81 102 LEU A CA 1
ATOM 745 C C . LEU A 1 102 ? 3.699 -4.683 -8.497 1.00 81.81 102 LEU A C 1
ATOM 747 O O . LEU A 1 102 ? 4.674 -4.351 -9.184 1.00 81.81 102 LEU A O 1
ATOM 751 N N . ARG A 1 103 ? 3.449 -5.964 -8.200 1.00 83.56 103 ARG A N 1
ATOM 752 C CA . ARG A 1 103 ? 4.252 -7.083 -8.721 1.00 83.56 103 ARG A CA 1
ATOM 753 C C . ARG A 1 103 ? 4.215 -7.114 -10.248 1.00 83.56 103 ARG A C 1
ATOM 755 O O . ARG A 1 103 ? 5.266 -7.275 -10.871 1.00 83.56 103 ARG A O 1
ATOM 762 N N . GLU A 1 104 ? 3.045 -6.913 -10.851 1.00 86.38 104 GLU A N 1
ATOM 763 C CA . GLU A 1 104 ? 2.894 -6.884 -12.308 1.00 86.38 104 GLU A CA 1
ATOM 764 C C . GLU A 1 104 ? 3.623 -5.688 -12.938 1.00 86.38 104 GLU A C 1
ATOM 766 O O . GLU A 1 104 ? 4.454 -5.865 -13.832 1.00 86.38 104 GLU A O 1
ATOM 771 N N . ARG A 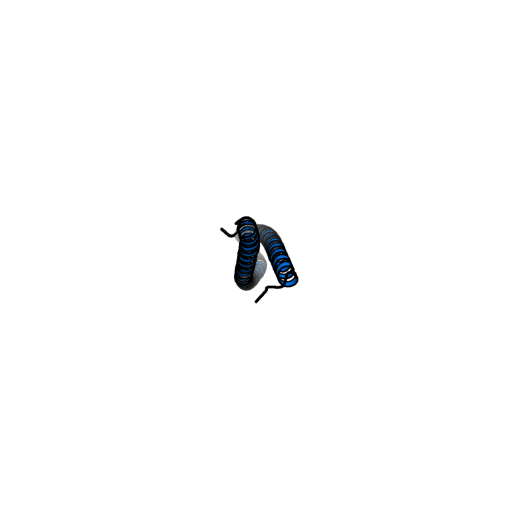1 105 ? 3.445 -4.474 -12.401 1.00 82.06 105 ARG A N 1
ATOM 772 C CA . ARG A 1 105 ? 4.192 -3.283 -12.851 1.00 82.06 105 ARG A CA 1
ATOM 773 C C . ARG A 1 105 ? 5.706 -3.466 -12.729 1.00 82.06 105 ARG A C 1
ATOM 775 O O . ARG A 1 105 ? 6.455 -3.056 -13.614 1.00 82.06 105 ARG A O 1
ATOM 782 N N . THR A 1 106 ? 6.172 -4.148 -11.683 1.00 81.75 106 THR A N 1
ATOM 783 C CA . THR A 1 106 ? 7.595 -4.477 -11.502 1.00 81.75 106 THR A CA 1
ATOM 784 C C . THR A 1 106 ? 8.100 -5.431 -12.591 1.00 81.75 106 THR A C 1
ATOM 786 O O . THR A 1 106 ? 9.200 -5.245 -13.119 1.00 81.75 106 THR A O 1
ATOM 789 N N . ARG A 1 107 ? 7.308 -6.441 -12.980 1.00 86.75 107 ARG A N 1
ATOM 790 C CA . ARG A 1 107 ? 7.641 -7.340 -14.103 1.00 86.75 107 ARG A CA 1
ATOM 791 C C . ARG A 1 107 ? 7.712 -6.579 -15.425 1.00 86.75 107 ARG A C 1
ATOM 793 O O . ARG A 1 107 ? 8.651 -6.792 -16.200 1.00 86.75 107 ARG A O 1
ATOM 800 N N . GLN A 1 108 ? 6.774 -5.664 -15.661 1.00 84.19 108 GLN A N 1
ATOM 801 C CA . GLN A 1 108 ? 6.760 -4.808 -16.848 1.00 84.19 108 GLN A CA 1
ATOM 802 C C . GLN A 1 108 ? 7.994 -3.902 -16.901 1.00 84.19 108 GLN A C 1
ATOM 804 O O . GLN A 1 108 ? 8.670 -3.855 -17.930 1.00 84.19 108 GLN A O 1
ATOM 809 N N . LEU A 1 109 ? 8.358 -3.269 -15.781 1.00 83.81 109 LEU A N 1
ATOM 810 C CA . LEU A 1 109 ? 9.555 -2.432 -15.685 1.00 83.81 109 LEU A CA 1
ATOM 811 C C . LEU A 1 109 ? 10.831 -3.232 -15.974 1.00 83.81 109 LEU A C 1
ATOM 813 O O . LEU A 1 109 ? 11.615 -2.831 -16.832 1.00 83.81 109 LEU A O 1
ATOM 817 N N . ARG A 1 110 ? 11.008 -4.403 -15.347 1.00 85.69 110 ARG A N 1
ATOM 818 C CA . ARG A 1 110 ? 12.164 -5.285 -15.605 1.00 85.69 110 ARG A CA 1
ATOM 819 C C . ARG A 1 110 ? 12.252 -5.702 -17.073 1.00 85.69 110 ARG A C 1
ATOM 821 O O . ARG A 1 110 ? 13.341 -5.804 -17.637 1.00 85.69 110 ARG A O 1
ATOM 828 N N . THR A 1 111 ? 11.109 -5.959 -17.704 1.00 87.81 111 THR A N 1
ATOM 829 C CA . THR A 1 111 ? 11.046 -6.313 -19.128 1.00 87.81 111 THR A CA 1
ATOM 830 C C . THR A 1 111 ? 11.448 -5.130 -20.006 1.00 87.81 111 THR A C 1
ATOM 832 O O . THR A 1 111 ? 12.262 -5.293 -20.917 1.00 87.81 111 THR A O 1
ATOM 835 N N . ALA A 1 112 ? 10.949 -3.930 -19.700 1.00 81.88 112 ALA A N 1
ATOM 836 C CA . ALA A 1 112 ? 11.333 -2.704 -20.388 1.00 81.88 112 ALA A CA 1
ATOM 837 C C . ALA A 1 112 ? 12.836 -2.410 -20.236 1.00 81.88 112 ALA A C 1
ATOM 839 O O . ALA A 1 112 ? 13.498 -2.105 -21.226 1.00 81.88 112 ALA A O 1
ATOM 840 N N . GLU A 1 113 ? 13.405 -2.574 -19.040 1.00 83.81 113 GLU A N 1
ATOM 841 C CA . GLU A 1 113 ? 14.839 -2.391 -18.779 1.00 83.81 113 GLU A CA 1
ATOM 842 C C . GLU A 1 113 ? 15.700 -3.348 -19.611 1.00 83.81 113 GLU A C 1
ATOM 844 O O . GLU A 1 113 ? 16.602 -2.905 -20.320 1.00 83.81 113 GLU A O 1
ATOM 849 N N . ARG A 1 114 ? 15.350 -4.640 -19.651 1.00 88.88 114 ARG A N 1
ATOM 850 C CA . ARG A 1 114 ? 16.041 -5.624 -20.504 1.00 88.88 114 ARG A CA 1
ATOM 851 C C . ARG A 1 114 ? 15.997 -5.254 -21.988 1.00 88.88 114 ARG A C 1
ATOM 853 O O . ARG A 1 114 ? 16.952 -5.527 -22.721 1.00 88.88 114 ARG A O 1
ATOM 860 N N . LEU A 1 115 ? 14.893 -4.666 -22.454 1.00 86.00 115 LEU A N 1
ATOM 861 C CA . LEU A 1 115 ? 14.766 -4.197 -23.834 1.00 86.00 115 LEU A CA 1
ATOM 862 C C . LEU A 1 115 ? 15.659 -2.981 -24.103 1.00 86.00 115 LEU A C 1
ATOM 864 O O . LEU A 1 115 ? 16.328 -2.969 -25.138 1.00 86.00 115 LEU A O 1
ATOM 868 N N . VAL A 1 116 ? 15.722 -2.007 -23.184 1.00 84.81 116 VAL A N 1
ATOM 869 C CA . VAL A 1 116 ? 16.667 -0.877 -23.282 1.00 84.81 116 VAL A CA 1
ATOM 870 C C . VAL A 1 116 ? 18.099 -1.400 -23.382 1.00 84.81 116 VAL A C 1
ATOM 872 O O . VAL A 1 116 ? 18.791 -1.073 -24.345 1.00 84.81 116 VAL A O 1
ATOM 875 N N . ASP A 1 117 ? 18.513 -2.277 -22.468 1.00 87.19 117 ASP A N 1
ATOM 876 C CA . ASP A 1 117 ? 19.877 -2.816 -22.435 1.00 87.19 117 ASP A CA 1
ATOM 877 C C . ASP A 1 117 ? 20.233 -3.547 -23.733 1.00 87.19 117 ASP A C 1
ATOM 879 O O . ASP A 1 117 ? 21.328 -3.399 -24.283 1.00 87.19 117 ASP A O 1
ATOM 883 N N . ARG A 1 118 ? 19.297 -4.341 -24.267 1.00 89.38 118 ARG A N 1
ATOM 884 C CA . ARG A 1 118 ? 19.490 -5.052 -25.537 1.00 89.38 118 ARG A CA 1
ATOM 885 C C . ARG A 1 118 ? 19.686 -4.076 -26.696 1.00 89.38 118 ARG A C 1
ATOM 887 O O . ARG A 1 118 ? 20.554 -4.310 -27.540 1.00 89.38 118 ARG A O 1
ATOM 894 N N . VAL A 1 119 ? 18.895 -3.006 -26.749 1.00 87.00 119 VAL A N 1
ATOM 895 C CA . VAL A 1 119 ? 19.002 -1.954 -27.771 1.00 87.00 119 VAL A CA 1
ATOM 896 C C . VAL A 1 119 ? 20.349 -1.239 -27.668 1.00 87.00 119 VAL A C 1
ATOM 898 O O . VAL A 1 119 ? 21.018 -1.056 -28.687 1.00 87.00 119 VAL A O 1
ATOM 901 N N . GLU A 1 120 ? 20.770 -0.876 -26.457 1.00 86.62 120 GLU A N 1
ATOM 902 C CA . GLU A 1 120 ? 22.032 -0.173 -26.208 1.00 86.62 120 GLU A CA 1
ATOM 903 C C . GLU A 1 120 ? 23.238 -1.029 -26.605 1.00 86.62 120 GLU A C 1
ATOM 905 O O . GLU A 1 120 ? 24.087 -0.571 -27.372 1.00 86.62 120 GLU A O 1
ATOM 910 N N . ARG A 1 121 ? 23.256 -2.317 -26.235 1.00 90.19 121 ARG A N 1
ATOM 911 C CA . ARG A 1 121 ? 24.294 -3.265 -26.686 1.00 90.19 121 ARG A CA 1
ATOM 912 C C . ARG A 1 121 ? 24.325 -3.411 -28.206 1.00 90.19 121 ARG A C 1
ATOM 914 O O . ARG A 1 121 ? 25.400 -3.504 -28.798 1.00 90.19 121 ARG A O 1
ATOM 921 N N . HIS A 1 122 ? 23.163 -3.446 -28.859 1.00 88.50 122 HIS A N 1
ATOM 922 C CA . HIS A 1 122 ? 23.095 -3.536 -30.319 1.00 88.50 122 HIS A CA 1
ATOM 923 C C . HIS A 1 122 ? 23.651 -2.290 -31.012 1.00 88.50 122 HIS A C 1
ATOM 925 O O . HIS A 1 122 ? 24.298 -2.417 -32.055 1.00 88.50 122 HIS A O 1
ATOM 931 N N . ARG A 1 123 ? 23.397 -1.107 -30.444 1.00 86.31 123 ARG A N 1
ATOM 932 C CA . ARG A 1 123 ? 23.920 0.165 -30.942 1.00 86.31 123 ARG A CA 1
ATOM 933 C C . ARG A 1 123 ? 25.435 0.238 -30.764 1.00 86.31 123 ARG A C 1
ATOM 935 O O . ARG A 1 123 ? 26.123 0.431 -31.761 1.00 86.31 123 ARG A O 1
ATOM 942 N N . ALA A 1 124 ? 25.938 -0.063 -29.568 1.00 88.00 124 ALA A N 1
ATOM 943 C CA . ALA A 1 124 ? 27.372 -0.088 -29.280 1.00 88.00 124 ALA A CA 1
ATOM 944 C C . ALA A 1 124 ? 28.132 -1.055 -30.207 1.00 88.00 124 ALA A C 1
ATOM 946 O O . ALA A 1 124 ? 29.142 -0.696 -30.803 1.00 88.00 124 ALA A O 1
ATOM 947 N N . ARG A 1 125 ? 27.596 -2.266 -30.435 1.00 90.44 125 ARG A N 1
ATOM 948 C CA . ARG A 1 125 ? 28.177 -3.231 -31.391 1.00 90.44 125 ARG A CA 1
ATOM 949 C C . ARG A 1 125 ? 28.219 -2.704 -32.825 1.00 90.44 125 ARG A C 1
ATOM 951 O O . ARG A 1 125 ? 29.113 -3.065 -33.584 1.00 90.44 125 ARG A O 1
ATOM 958 N N . ARG A 1 126 ? 27.227 -1.912 -33.237 1.00 88.94 126 ARG A N 1
ATOM 959 C CA . ARG A 1 126 ? 27.192 -1.313 -34.577 1.00 88.94 126 ARG A CA 1
ATOM 960 C C . ARG A 1 126 ? 28.180 -0.169 -34.718 1.00 88.94 126 ARG A C 1
ATOM 962 O O . ARG A 1 126 ? 28.849 -0.116 -35.742 1.00 88.94 126 ARG A O 1
ATOM 969 N N . GLU A 1 127 ? 28.257 0.701 -33.719 1.00 88.62 127 GLU A N 1
ATOM 970 C CA . GLU A 1 127 ? 29.208 1.815 -33.676 1.00 88.62 127 GLU A CA 1
ATOM 971 C C . GLU A 1 127 ? 30.646 1.278 -33.695 1.00 88.62 127 GLU A C 1
ATOM 973 O O . GLU A 1 127 ? 31.394 1.618 -34.605 1.00 88.62 127 GLU A O 1
ATOM 978 N N . SER A 1 128 ? 30.960 0.291 -32.850 1.00 90.25 128 SER A N 1
ATOM 979 C CA . SER A 1 128 ? 32.257 -0.402 -32.854 1.00 90.25 128 SER A CA 1
ATOM 980 C C . SER A 1 128 ? 32.595 -1.039 -34.211 1.00 90.25 128 SER A C 1
ATOM 982 O O . SER A 1 128 ? 33.699 -0.866 -34.717 1.00 90.25 128 SER A O 1
ATOM 984 N N . ARG A 1 129 ? 31.646 -1.723 -34.872 1.00 89.62 129 ARG A N 1
ATOM 985 C CA . ARG A 1 129 ? 31.875 -2.275 -36.225 1.00 89.62 129 ARG A CA 1
ATOM 986 C C . ARG A 1 129 ? 32.096 -1.193 -37.282 1.00 89.62 129 ARG A C 1
ATOM 988 O O . ARG A 1 129 ? 32.837 -1.425 -38.232 1.00 89.62 129 ARG A O 1
ATOM 995 N N . ALA A 1 130 ? 31.411 -0.057 -37.172 1.00 88.56 130 ALA A N 1
ATOM 996 C CA . ALA A 1 130 ? 31.577 1.056 -38.098 1.00 88.56 130 ALA A CA 1
ATOM 997 C C . ALA A 1 130 ? 32.940 1.737 -37.907 1.00 88.56 130 ALA A C 1
ATOM 999 O O . ALA A 1 130 ? 33.593 2.061 -38.894 1.00 88.56 130 ALA A O 1
ATOM 1000 N N . GLU A 1 131 ? 33.384 1.902 -36.660 1.00 86.56 131 GLU A N 1
ATOM 1001 C CA . GLU A 1 131 ? 34.725 2.387 -36.319 1.00 86.56 131 GLU A CA 1
ATOM 1002 C C . GLU A 1 131 ? 35.809 1.431 -36.811 1.00 86.56 131 GLU A C 1
ATOM 1004 O O . GLU A 1 131 ? 36.732 1.875 -37.485 1.00 86.56 131 GLU A O 1
ATOM 1009 N N . GLN A 1 132 ? 35.657 0.123 -36.577 1.00 88.44 132 GLN A N 1
ATOM 1010 C CA . GLN A 1 132 ? 36.598 -0.889 -37.061 1.00 88.44 132 GLN A CA 1
ATOM 1011 C C . GLN A 1 132 ? 36.767 -0.816 -38.581 1.00 88.44 132 GLN A C 1
ATOM 1013 O O . GLN A 1 132 ? 37.886 -0.689 -39.055 1.00 88.44 132 GLN A O 1
ATOM 1018 N N . ARG A 1 133 ? 35.663 -0.773 -39.342 1.00 86.94 133 ARG A N 1
ATOM 1019 C CA . ARG A 1 133 ? 35.716 -0.627 -40.807 1.00 86.94 133 ARG A CA 1
ATOM 1020 C C . ARG A 1 133 ? 36.425 0.650 -41.246 1.00 86.94 133 ARG A C 1
ATOM 1022 O O . ARG A 1 133 ? 37.230 0.599 -42.162 1.00 86.94 133 ARG A O 1
ATOM 1029 N N . ARG A 1 134 ? 36.155 1.787 -40.593 1.00 86.69 134 ARG A N 1
ATOM 1030 C CA . ARG A 1 134 ? 36.848 3.051 -40.900 1.00 86.69 134 ARG A CA 1
ATOM 1031 C C . ARG A 1 134 ? 38.351 2.937 -40.651 1.00 86.69 134 ARG A C 1
ATOM 1033 O O . ARG A 1 134 ? 39.131 3.423 -41.463 1.00 86.69 134 ARG A O 1
ATOM 1040 N N . THR A 1 135 ? 38.752 2.308 -39.551 1.00 86.12 135 THR A N 1
ATOM 1041 C CA . THR A 1 135 ? 40.163 2.074 -39.227 1.00 86.12 135 THR A CA 1
ATOM 1042 C C . THR A 1 135 ? 40.810 1.124 -40.232 1.00 86.12 135 THR A C 1
ATOM 1044 O O . THR A 1 135 ? 41.879 1.436 -40.750 1.00 86.12 135 THR A O 1
ATOM 1047 N N . ASP A 1 136 ? 40.144 0.020 -40.572 1.00 85.50 136 ASP A N 1
ATOM 1048 C CA . ASP A 1 136 ? 40.613 -0.959 -41.556 1.00 85.50 136 ASP A CA 1
ATOM 1049 C C . ASP A 1 136 ? 40.764 -0.320 -42.949 1.00 85.50 136 ASP A C 1
ATOM 1051 O O . ASP A 1 136 ? 41.793 -0.505 -43.597 1.00 85.50 136 ASP A O 1
ATOM 1055 N N . ASP A 1 137 ? 39.806 0.510 -43.380 1.00 82.25 137 ASP A N 1
ATOM 1056 C CA . ASP A 1 137 ? 39.862 1.261 -44.643 1.00 82.25 137 ASP A CA 1
ATOM 1057 C C . ASP A 1 137 ? 41.041 2.250 -44.669 1.00 82.25 137 ASP A C 1
ATOM 1059 O O . ASP A 1 137 ? 41.729 2.390 -45.685 1.00 82.25 137 ASP A O 1
ATOM 1063 N N . LEU A 1 138 ? 41.305 2.942 -43.554 1.00 81.56 138 LEU A N 1
ATOM 1064 C CA . LEU A 1 138 ? 42.450 3.850 -43.423 1.00 81.56 138 LEU A CA 1
ATOM 1065 C C . LEU A 1 138 ? 43.786 3.096 -43.462 1.00 81.56 138 LEU A C 1
ATOM 1067 O O . LEU A 1 138 ? 44.736 3.574 -44.084 1.00 81.56 138 LEU A O 1
ATOM 1071 N N . VAL A 1 139 ? 43.862 1.925 -42.825 1.00 81.56 139 VAL A N 1
ATOM 1072 C CA . VAL A 1 139 ? 45.048 1.056 -42.846 1.00 81.56 139 VAL A CA 1
ATOM 1073 C C . VAL A 1 139 ? 45.273 0.478 -44.245 1.00 81.56 139 VAL A C 1
ATOM 1075 O O . VAL A 1 139 ? 46.405 0.492 -44.727 1.00 81.56 139 VAL A O 1
ATOM 1078 N N . ALA A 1 140 ? 44.217 0.035 -44.932 1.00 76.31 140 ALA A N 1
ATOM 1079 C CA . ALA A 1 140 ? 44.292 -0.505 -46.287 1.00 76.31 140 ALA A CA 1
ATOM 1080 C C . ALA A 1 140 ? 44.776 0.547 -47.300 1.00 76.31 140 ALA A C 1
ATOM 1082 O O . ALA A 1 140 ? 45.627 0.248 -48.131 1.00 76.31 140 ALA A O 1
ATOM 1083 N N . ARG A 1 141 ? 44.317 1.802 -47.180 1.00 74.50 141 ARG A N 1
ATOM 1084 C CA . ARG A 1 141 ? 44.781 2.928 -48.017 1.00 74.50 141 ARG A CA 1
ATOM 1085 C C . ARG A 1 141 ? 46.241 3.324 -47.780 1.00 74.50 141 ARG A C 1
ATOM 1087 O O . ARG A 1 141 ? 46.839 3.955 -48.643 1.00 74.50 141 ARG A O 1
ATOM 1094 N N . ARG A 1 142 ? 46.807 3.001 -46.613 1.00 69.62 142 ARG A N 1
ATOM 1095 C CA . ARG A 1 142 ? 48.202 3.307 -46.248 1.00 69.62 142 ARG A CA 1
ATOM 1096 C C . ARG A 1 142 ? 49.190 2.198 -46.603 1.00 69.62 142 ARG A C 1
ATOM 1098 O O . ARG A 1 142 ? 50.386 2.417 -46.445 1.00 69.62 142 ARG A O 1
ATOM 1105 N N . ARG A 1 143 ? 48.731 1.028 -47.061 1.00 60.97 143 ARG A N 1
ATOM 1106 C CA . ARG A 1 143 ? 49.620 -0.014 -47.588 1.00 60.97 143 ARG A CA 1
ATOM 1107 C C . ARG A 1 143 ? 49.920 0.296 -49.059 1.00 60.97 143 ARG A C 1
ATOM 1109 O O . ARG A 1 143 ? 49.016 0.142 -49.878 1.00 60.97 143 ARG A O 1
ATOM 1116 N N . PRO A 1 144 ? 51.138 0.740 -49.421 1.00 54.66 144 PRO A N 1
ATOM 1117 C CA . PRO A 1 144 ? 51.527 0.750 -50.820 1.00 54.66 144 PRO A CA 1
ATOM 1118 C C . PRO A 1 144 ? 51.521 -0.700 -51.307 1.00 54.66 144 PRO A C 1
ATOM 1120 O O . PRO A 1 144 ? 51.986 -1.600 -50.605 1.00 54.66 144 PRO A O 1
ATOM 1123 N N . CYS A 1 145 ? 50.929 -0.924 -52.477 1.00 61.06 145 CYS A N 1
ATOM 1124 C CA . CYS A 1 145 ? 51.072 -2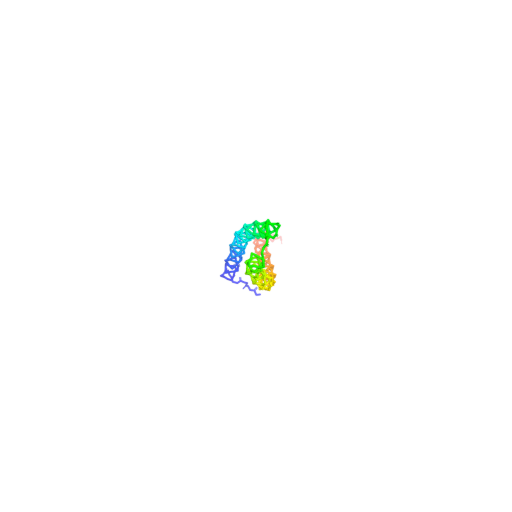.184 -53.190 1.00 61.06 145 CYS A CA 1
ATOM 1125 C C . CYS A 1 145 ? 52.575 -2.363 -53.437 1.00 61.06 145 CYS A C 1
ATOM 1127 O O . CYS A 1 145 ? 53.166 -1.539 -54.135 1.00 61.06 145 CYS A O 1
ATOM 1129 N N . GLY A 1 146 ? 53.186 -3.339 -52.764 1.00 52.78 146 GLY A N 1
ATOM 1130 C CA . GLY A 1 146 ? 54.503 -3.842 -53.145 1.00 52.78 146 GLY A CA 1
ATOM 1131 C C . GLY A 1 146 ? 54.397 -4.609 -54.449 1.00 52.78 146 GLY A C 1
ATOM 1132 O O . GLY A 1 146 ? 53.345 -5.266 -54.637 1.00 52.78 146 GLY A O 1
#

Secondary structure (DSSP, 8-state):
-PPPHHHHHHHHHHHHHHHHHHHHHHHHHHHHHHHHHHHHHHHHHHHHHHHHHHHHHHHH--SHHHHHHHHHHHHHHHHHHHHHHHHHHHHHHHHHHHHHHHHHHHHHHHHHHHHHHHHHHHHHHHHHHHHHHHHHHHHHHTS---